Protein AF-A0A2H0KVP8-F1 (afdb_monomer_lite)

Structure (mmCIF, N/CA/C/O backbone):
data_AF-A0A2H0KVP8-F1
#
_entry.id   AF-A0A2H0KVP8-F1
#
loop_
_atom_site.group_PDB
_atom_site.id
_atom_site.type_symbol
_atom_site.label_atom_id
_atom_site.label_alt_id
_atom_site.label_comp_id
_atom_site.label_asym_id
_atom_site.label_entity_id
_atom_site.label_seq_id
_atom_site.pdbx_PDB_ins_code
_atom_site.Cartn_x
_atom_site.Cartn_y
_atom_site.Cartn_z
_atom_site.occupancy
_atom_site.B_iso_or_equiv
_atom_site.auth_seq_id
_atom_site.auth_comp_id
_atom_site.auth_asym_id
_atom_site.auth_atom_id
_atom_site.pdbx_PDB_model_num
ATOM 1 N N . MET A 1 1 ? -20.139 17.157 35.130 1.00 47.53 1 MET A N 1
ATOM 2 C CA . MET A 1 1 ? -18.824 16.486 34.982 1.00 47.53 1 MET A CA 1
ATOM 3 C C . MET A 1 1 ? -18.794 15.700 33.667 1.00 47.53 1 MET A C 1
ATOM 5 O O . MET A 1 1 ? -19.320 14.604 33.640 1.00 47.53 1 MET A O 1
ATOM 9 N N . THR A 1 2 ? -18.209 16.227 32.580 1.00 50.97 2 THR A N 1
ATOM 10 C CA . THR A 1 2 ? -18.076 15.503 31.282 1.00 50.97 2 THR A CA 1
ATOM 11 C C . THR A 1 2 ? -16.787 15.839 30.503 1.00 50.97 2 THR A C 1
ATOM 13 O O . THR A 1 2 ? -16.655 15.505 29.334 1.00 50.97 2 THR A O 1
ATOM 16 N N . LYS A 1 3 ? -15.763 16.440 31.134 1.00 53.47 3 LYS A N 1
ATOM 17 C CA . LYS A 1 3 ? -14.484 16.763 30.456 1.00 53.47 3 LYS A CA 1
ATOM 18 C C . LYS A 1 3 ? -13.523 15.568 30.285 1.00 53.47 3 LYS A C 1
ATOM 20 O O . LYS A 1 3 ? -12.577 15.661 29.512 1.00 53.47 3 LYS A O 1
ATOM 25 N N . LYS A 1 4 ? -13.742 14.444 30.986 1.00 57.00 4 LYS A N 1
ATOM 26 C CA . LYS A 1 4 ? -12.835 13.273 30.952 1.00 57.00 4 LYS A CA 1
ATOM 27 C C . LYS A 1 4 ? -13.056 12.336 29.751 1.00 57.00 4 LYS A C 1
ATOM 29 O O . LYS A 1 4 ? -12.104 11.686 29.338 1.00 57.00 4 LYS A O 1
ATOM 34 N N . GLY A 1 5 ? -14.264 12.278 29.182 1.00 58.56 5 GLY A N 1
ATOM 35 C CA . GLY A 1 5 ? -14.579 11.395 28.046 1.00 58.56 5 GLY A CA 1
ATOM 36 C C . GLY A 1 5 ? -14.000 11.888 26.716 1.00 58.56 5 GLY A C 1
ATOM 37 O O . GLY A 1 5 ? -13.369 11.122 25.997 1.00 58.56 5 GLY A O 1
ATOM 38 N N . GLY A 1 6 ? -14.126 13.190 26.435 1.00 61.91 6 GLY A N 1
ATOM 39 C CA . GLY A 1 6 ? -13.593 13.790 25.204 1.00 61.91 6 GLY A CA 1
ATOM 40 C C . GLY A 1 6 ? -12.065 13.737 25.111 1.00 61.91 6 GLY A C 1
ATOM 41 O O . GLY A 1 6 ? -11.523 13.465 24.047 1.00 61.91 6 GLY A O 1
ATOM 42 N N . ARG A 1 7 ? -11.359 13.907 26.238 1.00 67.81 7 ARG A N 1
ATOM 43 C CA . ARG A 1 7 ? -9.886 13.868 26.279 1.00 67.81 7 ARG A CA 1
ATOM 44 C C . ARG A 1 7 ? -9.330 12.478 25.938 1.00 67.81 7 ARG A C 1
ATOM 46 O O . ARG A 1 7 ? -8.413 12.379 25.134 1.00 67.81 7 ARG A O 1
ATOM 53 N N . LYS A 1 8 ? -9.962 11.416 26.456 1.00 69.94 8 LYS A N 1
ATOM 54 C CA . LYS A 1 8 ? -9.603 10.020 26.148 1.00 69.94 8 LYS A CA 1
ATOM 55 C C . LYS A 1 8 ? -9.875 9.638 24.689 1.00 69.94 8 LYS A C 1
ATOM 57 O O . LYS A 1 8 ? -9.095 8.892 24.110 1.00 69.94 8 LYS A O 1
ATOM 62 N N . MET A 1 9 ? -10.954 10.149 24.087 1.00 69.38 9 MET A N 1
ATOM 63 C CA . MET A 1 9 ? -11.242 9.900 22.667 1.00 69.38 9 MET A CA 1
ATOM 64 C C . MET A 1 9 ? -10.215 10.565 21.743 1.00 69.38 9 MET A C 1
ATOM 66 O O . MET A 1 9 ? -9.756 9.934 20.796 1.00 69.38 9 MET A O 1
ATOM 70 N N . ILE A 1 10 ? -9.804 11.800 22.050 1.00 75.88 10 ILE 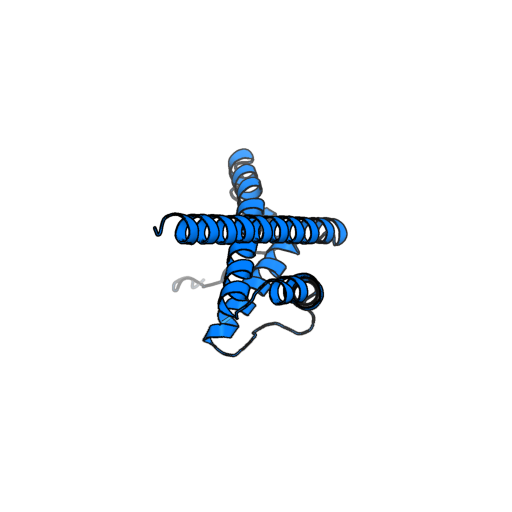A N 1
ATOM 71 C CA . ILE A 1 10 ? -8.767 12.513 21.287 1.00 75.88 10 ILE A CA 1
ATOM 72 C C . ILE A 1 10 ? -7.418 11.789 21.393 1.00 75.88 10 ILE A C 1
ATOM 74 O O . ILE A 1 10 ? -6.730 11.615 20.390 1.00 75.88 10 ILE A O 1
ATOM 78 N N . GLU A 1 11 ? -7.048 11.330 22.591 1.00 79.19 11 GLU A N 1
ATOM 79 C CA . GLU A 1 11 ? -5.812 10.568 22.811 1.00 79.19 11 GLU A CA 1
ATOM 80 C C . GLU A 1 11 ? -5.813 9.231 22.057 1.00 79.19 11 GLU A C 1
ATOM 82 O O . GLU A 1 11 ? -4.822 8.905 21.407 1.00 79.19 11 GLU A O 1
ATOM 87 N N . ALA A 1 12 ? -6.927 8.493 22.065 1.00 78.06 12 ALA A N 1
ATOM 88 C CA . ALA A 1 12 ? -7.055 7.238 21.323 1.00 78.06 12 ALA A CA 1
ATOM 89 C C . ALA A 1 12 ? -6.979 7.442 19.800 1.00 78.06 12 ALA A C 1
ATOM 91 O O . ALA A 1 12 ? -6.315 6.671 19.107 1.00 78.06 12 ALA A O 1
ATOM 92 N N . TRP A 1 13 ? -7.615 8.495 19.278 1.00 79.00 13 TRP A N 1
ATOM 93 C CA . TRP A 1 13 ? -7.554 8.837 17.855 1.00 79.00 13 TRP A CA 1
ATOM 94 C C . TRP A 1 13 ? -6.133 9.221 17.425 1.00 79.00 13 TRP A C 1
ATOM 96 O O . TRP A 1 13 ? -5.615 8.696 16.440 1.00 79.00 13 TRP A O 1
ATOM 106 N N . ARG A 1 14 ? -5.459 10.065 18.216 1.00 83.75 14 ARG A N 1
ATOM 107 C CA . ARG A 1 14 ? -4.077 10.486 17.956 1.00 83.75 14 ARG A CA 1
ATOM 108 C C . ARG A 1 14 ? -3.095 9.320 18.036 1.00 83.75 14 ARG A C 1
ATOM 110 O O . ARG A 1 14 ? -2.200 9.206 17.204 1.00 83.75 14 ARG A O 1
ATOM 117 N N . GLN A 1 15 ? -3.269 8.432 19.012 1.00 87.69 15 GLN A N 1
ATOM 118 C CA . GLN A 1 15 ? -2.451 7.228 19.130 1.00 87.69 15 GLN A CA 1
ATOM 119 C C . GLN A 1 15 ? -2.608 6.337 17.895 1.00 87.69 15 GLN A C 1
ATOM 121 O O . GLN A 1 15 ? -1.622 5.833 17.359 1.00 87.69 15 GLN A O 1
ATOM 126 N N . ARG A 1 16 ? -3.838 6.206 17.393 1.00 85.50 16 ARG A N 1
ATOM 127 C CA . ARG A 1 16 ? -4.122 5.417 16.197 1.00 85.50 16 ARG A CA 1
ATOM 128 C C . ARG A 1 16 ? -3.509 6.011 14.932 1.00 85.50 16 ARG A C 1
ATOM 130 O O . ARG A 1 16 ? -3.002 5.274 14.091 1.00 85.50 16 ARG A O 1
ATOM 137 N N . GLU A 1 17 ? -3.516 7.334 14.808 1.00 88.00 17 GLU A N 1
ATOM 138 C CA . GLU A 1 17 ? -2.812 8.046 13.740 1.00 88.00 17 GLU A CA 1
ATOM 139 C C . GLU A 1 17 ? -1.296 7.800 13.789 1.00 88.00 17 GLU A C 1
ATOM 141 O O . GLU A 1 17 ? -0.686 7.519 12.758 1.00 88.00 17 GLU A O 1
ATOM 146 N N . ILE A 1 18 ? -0.693 7.826 14.981 1.00 91.50 18 ILE A N 1
ATOM 147 C CA . ILE A 1 18 ? 0.733 7.517 15.161 1.00 91.50 18 ILE A CA 1
ATOM 148 C C . ILE A 1 18 ? 1.037 6.076 14.739 1.00 91.50 18 ILE A C 1
ATOM 150 O O . ILE A 1 18 ? 2.008 5.840 14.022 1.00 91.50 18 ILE A O 1
ATOM 154 N N . GLU A 1 19 ? 0.224 5.109 15.166 1.00 91.31 19 GLU A N 1
ATOM 155 C CA . GLU A 1 19 ? 0.381 3.700 14.780 1.00 91.31 19 GLU A CA 1
ATOM 156 C C . GLU A 1 19 ? 0.270 3.508 13.266 1.00 91.31 19 GLU A C 1
ATOM 158 O O . GLU A 1 19 ? 1.086 2.803 12.673 1.00 91.31 19 GLU A O 1
ATOM 163 N N . ARG A 1 20 ? -0.695 4.180 12.628 1.00 91.88 20 ARG A N 1
ATOM 164 C CA . ARG A 1 20 ? -0.855 4.156 11.173 1.00 91.88 20 ARG A CA 1
ATOM 165 C C . ARG A 1 20 ? 0.370 4.719 10.461 1.00 91.88 20 ARG A C 1
ATOM 167 O O . ARG A 1 20 ? 0.844 4.117 9.505 1.00 91.88 20 ARG A O 1
ATOM 174 N N . ASN A 1 21 ? 0.892 5.854 10.921 1.00 90.81 21 ASN A N 1
ATOM 175 C CA . ASN A 1 21 ? 2.072 6.467 10.314 1.00 90.81 21 ASN A CA 1
ATOM 176 C C . ASN A 1 21 ? 3.306 5.568 10.464 1.00 90.81 21 ASN A C 1
ATOM 178 O O . ASN A 1 21 ? 4.039 5.389 9.497 1.00 90.81 21 ASN A O 1
ATOM 182 N N . LYS A 1 22 ? 3.477 4.917 11.622 1.00 93.12 22 LYS A N 1
ATOM 183 C CA . LYS A 1 22 ? 4.535 3.913 11.821 1.00 93.12 22 LYS A CA 1
ATOM 184 C C . LYS A 1 22 ? 4.407 2.738 10.853 1.00 93.12 22 LYS A C 1
ATOM 186 O O . LYS A 1 22 ? 5.410 2.332 10.275 1.00 93.12 22 LYS A O 1
ATOM 191 N N . LEU A 1 23 ? 3.190 2.223 10.657 1.00 92.81 23 LEU A N 1
ATOM 192 C CA . LEU A 1 23 ? 2.933 1.169 9.677 1.00 92.81 23 LEU A CA 1
ATOM 193 C C . LEU A 1 23 ? 3.284 1.635 8.260 1.00 92.81 23 LEU A C 1
ATOM 195 O O . LEU A 1 23 ? 3.983 0.928 7.547 1.00 92.81 23 LEU A O 1
ATOM 199 N N . LEU A 1 24 ? 2.836 2.825 7.855 1.00 90.81 24 LEU A N 1
ATOM 200 C CA . LEU A 1 24 ? 3.143 3.375 6.533 1.00 90.81 24 LEU A CA 1
ATOM 201 C C . LEU A 1 24 ? 4.652 3.516 6.317 1.00 90.81 24 LEU A C 1
ATOM 203 O O . LEU A 1 24 ? 5.147 3.162 5.253 1.00 90.81 24 LEU A O 1
ATOM 207 N N . ASP A 1 25 ? 5.391 3.980 7.320 1.00 90.81 25 ASP A N 1
ATOM 208 C CA . ASP A 1 25 ? 6.843 4.119 7.221 1.00 90.81 25 ASP A CA 1
ATOM 209 C C . ASP A 1 25 ? 7.549 2.750 7.152 1.00 90.81 25 ASP A C 1
ATOM 211 O O . ASP A 1 25 ? 8.520 2.592 6.413 1.00 90.81 25 ASP A O 1
ATOM 215 N N . GLU A 1 26 ? 7.050 1.732 7.860 1.00 91.62 26 GLU A N 1
ATOM 216 C CA . GLU A 1 26 ? 7.538 0.349 7.744 1.00 91.62 26 GLU A CA 1
ATOM 217 C C . GLU A 1 26 ? 7.272 -0.241 6.350 1.00 91.62 26 GLU A C 1
ATOM 219 O O . GLU A 1 26 ? 8.147 -0.888 5.764 1.00 91.62 26 GLU A O 1
ATOM 224 N N . LEU A 1 27 ? 6.079 -0.007 5.802 1.00 89.62 27 LEU A N 1
ATOM 225 C CA . LEU A 1 27 ? 5.699 -0.456 4.464 1.00 89.62 27 LEU A CA 1
ATOM 226 C C . LEU A 1 27 ? 6.551 0.234 3.393 1.00 89.62 27 LEU A C 1
ATOM 228 O O . LEU A 1 27 ? 7.069 -0.448 2.515 1.00 89.62 27 LEU A O 1
ATOM 232 N N . MET A 1 28 ? 6.796 1.542 3.520 1.00 86.62 28 MET A N 1
ATOM 233 C CA . MET A 1 28 ? 7.716 2.283 2.647 1.00 86.62 28 MET A CA 1
ATOM 234 C C . MET A 1 28 ? 9.145 1.732 2.715 1.00 86.62 28 MET A C 1
ATOM 236 O O . MET A 1 28 ? 9.774 1.533 1.684 1.00 86.62 28 MET A O 1
ATOM 240 N N . ARG A 1 29 ? 9.666 1.423 3.910 1.00 85.44 29 ARG A N 1
ATOM 241 C CA . ARG A 1 29 ? 10.993 0.787 4.042 1.00 85.44 29 ARG A CA 1
ATOM 242 C C . ARG A 1 29 ? 11.035 -0.589 3.389 1.00 85.44 29 ARG A C 1
ATOM 244 O O . ARG A 1 29 ? 12.008 -0.915 2.722 1.00 85.44 29 ARG A O 1
ATOM 251 N N . THR A 1 30 ? 9.988 -1.388 3.584 1.00 83.19 30 THR A N 1
ATOM 252 C CA . THR A 1 30 ? 9.868 -2.714 2.961 1.00 83.19 30 THR A CA 1
ATOM 253 C C . THR A 1 30 ? 9.862 -2.590 1.440 1.00 83.19 30 THR A C 1
ATOM 255 O O . THR A 1 30 ? 10.549 -3.353 0.772 1.00 83.19 30 THR A O 1
ATOM 258 N N . PHE A 1 31 ? 9.132 -1.607 0.911 1.00 80.56 31 PHE A N 1
ATOM 259 C CA . PHE A 1 31 ? 9.106 -1.278 -0.509 1.00 80.56 31 PHE A CA 1
ATOM 260 C C . PHE A 1 31 ? 10.514 -0.948 -1.028 1.00 80.56 31 PHE A C 1
ATOM 262 O O . PHE A 1 31 ? 10.987 -1.635 -1.927 1.00 80.56 31 PHE A O 1
ATOM 269 N N . PHE A 1 32 ? 11.223 -0.000 -0.403 1.00 79.38 32 PHE A N 1
ATOM 270 C CA . PHE A 1 32 ? 12.562 0.408 -0.849 1.00 79.38 32 PHE A CA 1
ATOM 271 C C . PHE A 1 32 ? 13.603 -0.713 -0.770 1.00 79.38 32 PHE A C 1
ATOM 273 O O . PHE A 1 32 ? 14.364 -0.900 -1.709 1.00 79.38 32 PHE A O 1
ATOM 280 N N . ILE A 1 33 ? 1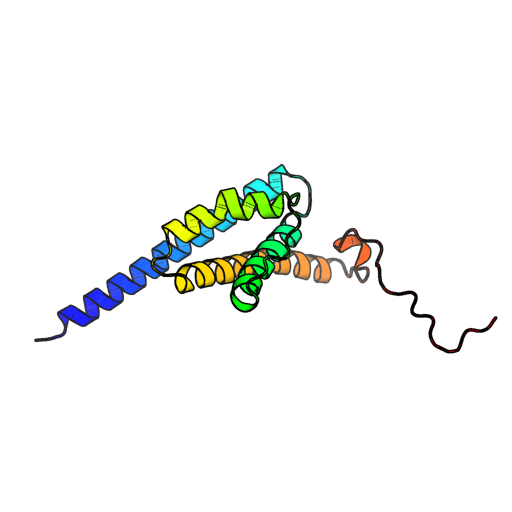3.613 -1.509 0.306 1.00 77.19 33 ILE A N 1
ATOM 281 C CA . ILE A 1 33 ? 14.542 -2.648 0.437 1.00 77.19 33 ILE A CA 1
ATOM 282 C C . ILE A 1 33 ? 14.341 -3.660 -0.697 1.00 77.19 33 ILE A C 1
ATOM 284 O O . ILE A 1 33 ? 15.287 -4.327 -1.111 1.00 77.19 33 ILE A O 1
ATOM 288 N N . LEU A 1 34 ? 13.102 -3.840 -1.150 1.00 68.56 34 LEU A N 1
ATOM 289 C CA . LEU A 1 34 ? 12.785 -4.787 -2.213 1.00 68.56 34 LEU A CA 1
ATOM 290 C C . LEU A 1 34 ? 13.063 -4.193 -3.595 1.00 68.56 34 LEU A C 1
ATOM 292 O O . LEU A 1 34 ? 13.584 -4.900 -4.449 1.00 68.56 34 LEU A O 1
ATOM 296 N N . GLU A 1 35 ? 12.804 -2.900 -3.784 1.00 69.12 35 GLU A N 1
ATOM 297 C CA . GLU A 1 35 ? 13.195 -2.158 -4.986 1.00 69.12 35 GLU A CA 1
ATOM 298 C C . GLU A 1 35 ? 14.720 -2.186 -5.198 1.00 69.12 35 GLU A C 1
ATOM 300 O O . GLU A 1 35 ? 15.180 -2.489 -6.296 1.00 69.12 35 GLU A O 1
ATOM 305 N N . GLU A 1 36 ? 15.509 -1.976 -4.139 1.00 69.69 36 GLU A N 1
ATOM 306 C CA . GLU A 1 36 ? 16.977 -2.042 -4.191 1.00 69.69 36 GLU A CA 1
ATOM 307 C C . GLU A 1 36 ? 17.512 -3.438 -4.549 1.00 69.69 36 GLU A C 1
ATOM 309 O O . GLU A 1 36 ? 18.562 -3.554 -5.176 1.00 69.69 36 GLU A O 1
ATOM 314 N N . LYS A 1 37 ? 16.814 -4.509 -4.152 1.00 68.69 37 LYS A N 1
ATOM 315 C CA . LYS A 1 37 ? 17.264 -5.897 -4.365 1.00 68.69 37 LYS A CA 1
ATOM 316 C C . LYS A 1 37 ? 17.012 -6.429 -5.769 1.00 68.69 37 LYS A C 1
ATOM 318 O O . LYS A 1 37 ? 17.708 -7.345 -6.191 1.00 68.69 37 LYS A O 1
ATOM 323 N N . GLU A 1 38 ? 15.995 -5.918 -6.449 1.00 61.69 38 GLU A N 1
ATOM 324 C CA . GLU A 1 38 ? 15.488 -6.507 -7.693 1.00 61.69 38 GLU A CA 1
ATOM 325 C C . GLU A 1 38 ? 16.033 -5.816 -8.958 1.00 61.69 38 GLU A C 1
ATOM 327 O O . GLU A 1 38 ? 15.668 -6.204 -10.067 1.00 61.69 38 GLU A O 1
ATOM 332 N N . GLU A 1 39 ? 16.902 -4.802 -8.813 1.00 52.09 39 GLU A N 1
ATOM 333 C CA . GLU A 1 39 ? 17.604 -4.050 -9.882 1.00 52.09 39 GLU A CA 1
ATOM 334 C C . GLU A 1 39 ? 16.705 -3.465 -11.004 1.00 52.09 39 GLU A C 1
ATOM 336 O O . GLU A 1 39 ? 17.194 -2.867 -11.965 1.00 52.09 39 GLU A O 1
ATOM 341 N N . ARG A 1 40 ? 15.379 -3.605 -10.903 1.00 51.94 40 ARG A N 1
ATOM 342 C CA . ARG A 1 40 ? 14.376 -3.226 -11.907 1.00 51.94 40 ARG A CA 1
ATOM 343 C C . ARG A 1 40 ? 13.308 -2.325 -11.298 1.00 51.94 40 ARG A C 1
ATOM 345 O O . ARG A 1 40 ? 13.075 -2.341 -10.096 1.00 51.94 40 ARG A O 1
ATOM 352 N N . LEU A 1 41 ? 12.625 -1.586 -12.176 1.00 55.09 41 LEU A N 1
ATOM 353 C CA . LEU A 1 41 ? 11.523 -0.636 -11.945 1.00 55.09 41 LEU A CA 1
ATOM 354 C C . LEU A 1 41 ? 10.259 -1.256 -11.292 1.00 55.09 41 LEU A C 1
ATOM 356 O O . LEU A 1 41 ? 9.141 -1.043 -11.765 1.00 55.09 41 LEU A O 1
ATOM 360 N N . ILE A 1 42 ? 10.398 -2.009 -10.196 1.00 61.81 42 ILE A N 1
ATOM 361 C CA . ILE A 1 42 ? 9.278 -2.579 -9.432 1.00 61.81 42 ILE A CA 1
ATOM 362 C C . ILE A 1 42 ? 8.363 -1.475 -8.905 1.00 61.81 42 ILE A C 1
ATOM 364 O O . ILE A 1 42 ? 7.170 -1.710 -8.753 1.00 61.81 42 ILE A O 1
ATOM 368 N N . GLY A 1 43 ? 8.864 -0.253 -8.697 1.00 66.38 43 GLY A N 1
ATOM 369 C CA . GLY A 1 43 ? 8.058 0.859 -8.200 1.00 66.38 43 GLY A CA 1
ATOM 370 C C . GLY A 1 43 ? 6.768 1.116 -8.980 1.00 66.38 43 GLY A C 1
ATOM 371 O O . GLY A 1 43 ? 5.707 1.269 -8.371 1.00 66.38 43 GLY A O 1
ATOM 372 N N . LEU A 1 44 ? 6.821 1.094 -10.317 1.00 68.94 44 LEU A N 1
ATOM 373 C CA . LEU A 1 44 ? 5.638 1.329 -11.154 1.00 68.94 44 LEU A CA 1
ATOM 374 C C . LEU A 1 44 ? 4.688 0.125 -11.177 1.00 68.94 44 LEU A C 1
ATOM 376 O O . LEU A 1 44 ? 3.486 0.312 -10.988 1.00 68.94 44 LEU A O 1
ATOM 380 N N . GLY A 1 45 ? 5.212 -1.098 -11.322 1.00 74.00 45 GLY A N 1
ATOM 381 C CA . GLY A 1 45 ? 4.399 -2.322 -11.255 1.00 74.00 45 GLY A CA 1
ATOM 382 C C . GLY A 1 45 ? 3.733 -2.497 -9.887 1.00 74.00 45 GLY A C 1
ATOM 383 O O . GLY A 1 45 ? 2.572 -2.880 -9.777 1.00 74.00 45 GLY A O 1
ATOM 384 N N . PHE A 1 46 ? 4.421 -2.103 -8.819 1.00 78.56 46 PHE A N 1
ATOM 385 C CA . PHE A 1 46 ? 3.870 -2.114 -7.473 1.00 78.56 46 PHE A CA 1
ATOM 386 C C . PHE A 1 46 ? 2.746 -1.088 -7.297 1.00 78.56 46 PHE A C 1
ATOM 388 O O . PHE A 1 46 ? 1.706 -1.412 -6.724 1.00 78.56 46 PHE A O 1
ATOM 395 N N . CYS A 1 47 ? 2.902 0.127 -7.834 1.00 82.94 47 CYS A N 1
ATOM 396 C CA . CYS A 1 47 ? 1.820 1.115 -7.851 1.00 82.94 47 CYS A CA 1
ATOM 397 C C . CYS A 1 47 ? 0.596 0.604 -8.623 1.00 82.94 47 CYS A C 1
ATOM 399 O O . CYS A 1 47 ? -0.529 0.757 -8.146 1.00 82.94 47 CYS A O 1
ATOM 401 N N . GLU A 1 48 ? 0.804 -0.042 -9.772 1.00 81.81 48 GLU A N 1
ATOM 402 C CA . GLU A 1 48 ? -0.269 -0.650 -10.565 1.00 81.81 48 GLU A CA 1
ATOM 403 C C . GLU A 1 48 ? -1.041 -1.703 -9.759 1.00 81.81 48 GLU A C 1
ATOM 405 O O . GLU A 1 48 ? -2.272 -1.716 -9.768 1.00 81.81 48 GLU A O 1
ATOM 410 N N . VAL A 1 49 ? -0.340 -2.541 -8.994 1.00 86.44 49 VAL A N 1
ATOM 411 C CA . VAL A 1 49 ? -0.964 -3.536 -8.114 1.00 86.44 49 VAL A CA 1
ATOM 412 C C . VAL A 1 49 ? -1.830 -2.883 -7.036 1.00 86.44 49 VAL A C 1
ATOM 414 O O . VAL A 1 49 ? -2.950 -3.344 -6.79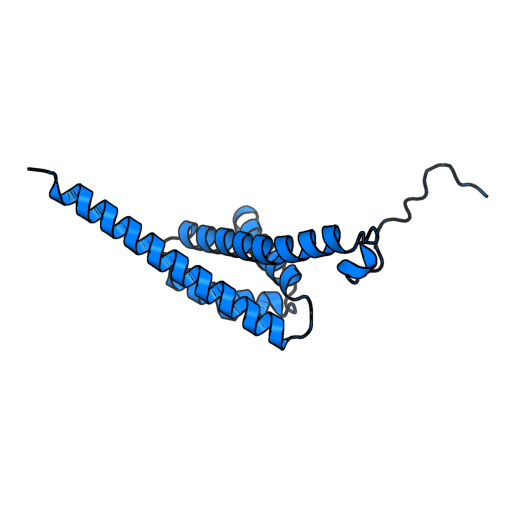9 1.00 86.44 49 VAL A O 1
ATOM 417 N N . LEU A 1 50 ? -1.349 -1.812 -6.393 1.00 89.00 50 LEU A N 1
ATOM 418 C CA . LEU A 1 50 ? -2.132 -1.079 -5.389 1.00 89.00 50 LEU A CA 1
ATOM 419 C C . LEU A 1 50 ? -3.398 -0.469 -6.008 1.00 89.00 50 LEU A C 1
ATOM 421 O O . LEU A 1 50 ? -4.476 -0.579 -5.423 1.00 89.00 50 LEU A O 1
ATOM 425 N N . ILE A 1 51 ? -3.281 0.123 -7.201 1.00 89.06 51 ILE A N 1
ATOM 426 C CA . ILE A 1 51 ? -4.409 0.706 -7.943 1.00 89.06 51 ILE A CA 1
ATOM 427 C C . ILE A 1 51 ? -5.425 -0.380 -8.300 1.00 89.06 51 ILE A C 1
ATOM 429 O O . ILE A 1 51 ? -6.586 -0.278 -7.909 1.00 89.06 51 ILE A O 1
ATOM 433 N N . LYS A 1 52 ? -4.988 -1.468 -8.944 1.00 88.44 52 LYS A N 1
ATOM 434 C CA . LYS A 1 52 ? -5.861 -2.583 -9.338 1.00 88.44 52 LYS A CA 1
ATOM 435 C C . LYS A 1 52 ? -6.538 -3.243 -8.143 1.00 88.44 52 LYS A C 1
ATOM 437 O O . LYS A 1 52 ? -7.684 -3.680 -8.247 1.00 88.44 52 LYS A O 1
ATOM 442 N N . TYR A 1 53 ? -5.866 -3.310 -6.992 1.00 89.69 53 TYR A N 1
ATOM 443 C CA . TYR A 1 53 ? -6.498 -3.775 -5.761 1.00 89.69 53 TYR A CA 1
ATOM 444 C C . TYR A 1 53 ? -7.652 -2.858 -5.338 1.00 89.69 53 TYR A C 1
ATOM 446 O O . TYR A 1 53 ? -8.742 -3.362 -5.061 1.00 89.69 53 TYR A O 1
ATOM 454 N N . LEU A 1 54 ? -7.442 -1.538 -5.317 1.00 88.50 54 LEU A N 1
ATOM 455 C CA . LEU A 1 54 ? -8.481 -0.565 -4.962 1.00 88.50 54 LEU A CA 1
ATOM 456 C C . LEU A 1 54 ? -9.636 -0.567 -5.978 1.00 88.50 54 LEU A C 1
ATOM 458 O O . LEU A 1 54 ? -10.799 -0.576 -5.581 1.00 88.50 54 LEU A O 1
ATOM 462 N N . GLU A 1 55 ? -9.342 -0.647 -7.275 1.00 87.75 55 GLU A N 1
ATOM 463 C CA . GLU A 1 55 ? -10.352 -0.742 -8.340 1.00 87.75 55 GLU A CA 1
ATOM 464 C C . GLU A 1 55 ? -11.186 -2.024 -8.234 1.00 87.75 55 GLU A C 1
ATOM 466 O O . GLU A 1 55 ? -12.410 -1.991 -8.392 1.00 87.75 55 GLU A O 1
ATOM 471 N N . SER A 1 56 ? -10.557 -3.152 -7.881 1.00 86.50 56 SER A N 1
ATOM 472 C CA . SER A 1 56 ? -11.261 -4.429 -7.706 1.00 86.50 56 SER A CA 1
ATOM 473 C C . SER A 1 56 ? -12.325 -4.388 -6.606 1.00 86.50 56 SER A C 1
ATOM 475 O O . SER A 1 56 ? -13.250 -5.197 -6.623 1.00 86.50 56 SER A O 1
ATOM 477 N N . LYS A 1 57 ? -12.247 -3.439 -5.662 1.00 83.12 57 LYS A N 1
ATOM 478 C CA . LYS A 1 57 ? -13.298 -3.237 -4.651 1.00 83.12 57 LYS A CA 1
ATOM 479 C C . LYS A 1 57 ? -14.593 -2.705 -5.249 1.00 83.12 57 LYS A C 1
ATOM 481 O O . LYS A 1 57 ? -15.657 -2.980 -4.707 1.00 83.12 57 LYS A O 1
ATOM 486 N N . GLN A 1 58 ? -14.501 -1.969 -6.353 1.00 78.75 58 GLN A N 1
ATOM 487 C CA . GLN A 1 58 ? -15.654 -1.411 -7.053 1.00 78.75 58 GLN A CA 1
ATOM 488 C C . GLN A 1 58 ? -16.197 -2.390 -8.096 1.00 78.75 58 GLN A C 1
ATOM 490 O O . GLN A 1 58 ? -17.407 -2.512 -8.260 1.00 78.75 58 GLN A O 1
ATOM 495 N N . THR A 1 59 ? -15.306 -3.100 -8.791 1.00 81.44 59 THR A N 1
ATOM 496 C CA . THR A 1 59 ? -15.669 -3.957 -9.932 1.00 81.44 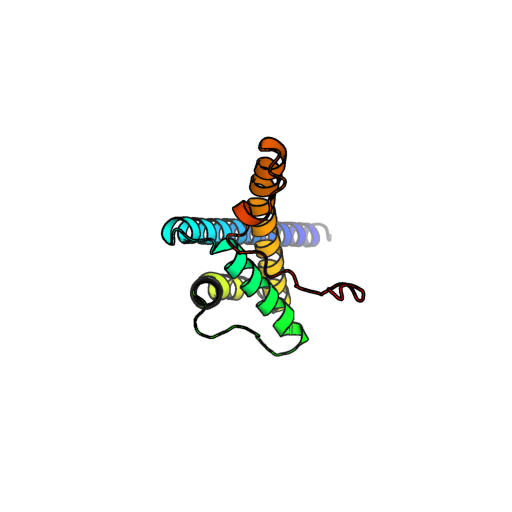59 THR A CA 1
ATOM 497 C C . THR A 1 59 ? -15.820 -5.435 -9.576 1.00 81.44 59 THR A C 1
ATOM 499 O O . THR A 1 59 ? -16.384 -6.198 -10.355 1.00 81.44 59 THR A O 1
ATOM 502 N N . GLY A 1 60 ? -15.296 -5.870 -8.427 1.00 78.19 60 GLY A N 1
ATOM 503 C CA . GLY A 1 60 ? -15.216 -7.278 -8.028 1.00 78.19 60 GLY A CA 1
ATOM 504 C C . GLY A 1 60 ? -14.166 -8.093 -8.794 1.00 78.19 60 GLY A C 1
ATOM 505 O O . GLY A 1 60 ? -14.014 -9.285 -8.527 1.00 78.19 60 GLY A O 1
ATOM 506 N N . VAL A 1 61 ? -13.430 -7.477 -9.726 1.00 77.69 61 VAL A N 1
ATOM 507 C CA . VAL A 1 61 ? -12.467 -8.164 -10.596 1.00 77.69 61 VAL A CA 1
ATOM 508 C C . VAL A 1 61 ? -11.063 -7.628 -10.351 1.00 77.69 61 VAL A C 1
ATOM 510 O O . VAL A 1 61 ? -10.773 -6.457 -10.577 1.00 77.69 61 VAL A O 1
ATOM 513 N N . LEU A 1 62 ? -10.168 -8.510 -9.906 1.00 76.19 62 LEU A N 1
ATOM 514 C CA . LEU A 1 62 ? -8.757 -8.199 -9.713 1.00 76.19 62 LEU A CA 1
ATOM 515 C C . LEU A 1 62 ? -7.999 -8.491 -11.018 1.00 76.19 62 LEU A C 1
ATOM 517 O O . LEU A 1 62 ? -7.624 -9.632 -11.282 1.00 76.19 62 LEU A O 1
ATOM 521 N N . GLY A 1 63 ? -7.816 -7.468 -11.856 1.00 67.25 63 GLY A N 1
ATOM 522 C CA . GLY A 1 63 ? -7.181 -7.552 -13.183 1.00 67.25 63 GLY A CA 1
ATOM 523 C C . GLY A 1 63 ? -5.654 -7.719 -13.162 1.00 67.25 63 GLY A C 1
ATOM 524 O O . GLY A 1 63 ? -4.946 -6.989 -13.857 1.00 67.25 63 GLY A O 1
ATOM 525 N N . LEU A 1 64 ? -5.134 -8.632 -12.337 1.00 69.94 64 LEU A N 1
ATOM 526 C CA . LEU A 1 64 ? -3.701 -8.913 -12.205 1.00 69.94 64 LEU A CA 1
ATOM 527 C C . LEU A 1 64 ? -3.349 -10.277 -12.799 1.00 69.94 64 LEU A C 1
ATOM 529 O O . LEU A 1 64 ? -3.980 -11.290 -12.490 1.00 69.94 64 LEU A O 1
ATOM 533 N N . GLU A 1 65 ? -2.307 -10.318 -13.627 1.00 63.22 65 GLU A N 1
ATOM 534 C CA . GLU A 1 65 ? -1.780 -11.577 -14.141 1.00 63.22 65 GLU A CA 1
ATOM 535 C C . GLU A 1 65 ? -0.993 -12.314 -13.045 1.00 63.22 65 GLU A C 1
ATOM 537 O O . GLU A 1 65 ? -0.190 -11.730 -12.319 1.00 63.22 65 GLU A O 1
ATOM 542 N N . LYS A 1 66 ? -1.198 -13.634 -12.923 1.00 51.53 66 LYS A N 1
ATOM 543 C CA . LYS A 1 66 ? -0.671 -14.490 -11.834 1.00 51.53 66 LYS A CA 1
ATOM 544 C C . LYS A 1 66 ? 0.862 -14.498 -11.655 1.00 51.53 66 LYS A C 1
ATOM 546 O O . LYS A 1 66 ? 1.340 -15.138 -10.719 1.00 51.53 66 LYS A O 1
ATOM 551 N N . ARG A 1 67 ? 1.639 -13.877 -12.548 1.00 56.59 67 ARG A N 1
ATOM 552 C CA . ARG A 1 67 ? 3.113 -13.951 -12.572 1.00 56.59 67 ARG A CA 1
ATOM 553 C C . ARG A 1 67 ? 3.829 -12.651 -12.203 1.00 56.59 67 ARG A C 1
ATOM 555 O O . ARG A 1 67 ? 5.053 -12.644 -12.224 1.00 56.59 67 ARG A O 1
ATOM 562 N N . ASP A 1 68 ? 3.108 -11.597 -11.841 1.00 71.25 68 ASP A N 1
ATOM 563 C CA . ASP A 1 68 ? 3.729 -10.330 -11.455 1.00 71.25 68 ASP A CA 1
ATOM 564 C C . ASP A 1 68 ? 4.394 -10.440 -10.065 1.00 71.25 68 ASP A C 1
ATOM 566 O O . ASP A 1 68 ? 3.728 -10.683 -9.052 1.00 71.25 68 ASP A O 1
ATOM 570 N N . GLU A 1 69 ? 5.722 -10.294 -10.007 1.00 73.62 69 GLU A N 1
ATOM 571 C CA . GLU A 1 69 ? 6.492 -10.263 -8.752 1.00 73.62 69 GLU A CA 1
ATOM 572 C C . GLU A 1 69 ? 6.043 -9.104 -7.847 1.00 73.62 69 GLU A C 1
ATOM 574 O O . GLU A 1 69 ? 5.965 -9.260 -6.626 1.00 73.62 69 GLU A O 1
ATOM 579 N N . SER A 1 70 ? 5.602 -7.986 -8.433 1.00 76.81 70 SER A N 1
ATOM 580 C CA . SER A 1 70 ? 5.021 -6.848 -7.707 1.00 76.81 70 SER A CA 1
ATOM 581 C C . SER A 1 70 ? 3.719 -7.247 -7.008 1.00 76.81 70 SER A C 1
ATOM 583 O O . SER A 1 70 ? 3.458 -6.851 -5.867 1.00 76.81 70 SER A O 1
ATOM 585 N N . ALA A 1 71 ? 2.916 -8.097 -7.657 1.00 81.44 71 ALA A N 1
ATOM 586 C CA . ALA A 1 71 ? 1.693 -8.630 -7.076 1.00 81.44 71 ALA A CA 1
ATOM 587 C C . ALA A 1 71 ? 2.007 -9.574 -5.913 1.00 81.44 71 ALA A C 1
ATOM 589 O O . ALA A 1 71 ? 1.404 -9.451 -4.846 1.00 81.44 71 ALA A O 1
ATOM 590 N N . LYS A 1 72 ? 2.983 -10.478 -6.062 1.00 81.31 72 LYS A N 1
ATOM 591 C CA . LYS A 1 72 ? 3.407 -11.355 -4.956 1.00 81.31 72 LYS A CA 1
ATOM 592 C C . LYS A 1 72 ? 3.899 -10.545 -3.759 1.00 81.31 72 LYS A C 1
ATOM 594 O O . LYS A 1 72 ? 3.518 -10.846 -2.628 1.00 81.31 72 LYS A O 1
ATOM 599 N N . LEU A 1 73 ? 4.690 -9.504 -4.004 1.00 79.00 73 LEU A N 1
ATOM 600 C CA . LEU A 1 73 ? 5.217 -8.609 -2.976 1.00 79.00 73 LEU A CA 1
ATOM 601 C C . LEU A 1 73 ? 4.093 -7.926 -2.191 1.00 79.00 73 LEU A C 1
ATOM 603 O O . LEU A 1 73 ? 4.106 -7.898 -0.956 1.00 79.00 73 LEU A O 1
ATOM 607 N N . PHE A 1 74 ? 3.070 -7.447 -2.896 1.00 86.00 74 PHE A N 1
ATOM 608 C CA . PHE A 1 74 ? 1.910 -6.840 -2.262 1.00 86.00 74 PHE A CA 1
ATOM 609 C C . PHE A 1 74 ? 1.076 -7.867 -1.491 1.00 86.00 74 PHE A C 1
ATOM 611 O O . PHE A 1 74 ? 0.866 -7.700 -0.289 1.00 86.00 74 PHE A O 1
ATOM 618 N N . PHE A 1 75 ? 0.617 -8.935 -2.150 1.00 87.56 75 PHE A N 1
ATOM 619 C CA . PHE A 1 75 ? -0.336 -9.885 -1.569 1.00 87.56 75 PHE A CA 1
ATOM 620 C C . PHE A 1 75 ? 0.258 -10.728 -0.443 1.00 87.56 75 PHE A C 1
ATOM 622 O O . PHE A 1 75 ? -0.445 -11.002 0.530 1.00 87.56 75 PHE A O 1
ATOM 629 N N . ASN A 1 76 ? 1.533 -11.111 -0.549 1.00 85.81 76 ASN A N 1
ATOM 630 C CA . ASN A 1 76 ? 2.185 -11.984 0.428 1.00 85.81 76 ASN A CA 1
ATOM 631 C C . ASN A 1 76 ? 3.000 -11.202 1.466 1.00 85.81 76 ASN A C 1
ATOM 633 O O . ASN A 1 76 ? 3.198 -11.697 2.573 1.00 85.81 76 ASN A O 1
ATOM 637 N N . GLY A 1 77 ? 3.473 -9.998 1.131 1.00 83.25 77 GLY A N 1
ATOM 638 C CA . GLY A 1 77 ? 4.307 -9.184 2.017 1.00 83.25 77 GLY A CA 1
ATOM 639 C C . GLY A 1 77 ? 3.525 -8.113 2.774 1.00 83.25 77 GLY A C 1
ATOM 640 O O . GLY A 1 77 ? 3.478 -8.113 4.005 1.00 83.25 77 GLY A O 1
ATOM 641 N N . MET A 1 78 ? 2.918 -7.173 2.045 1.00 88.88 78 MET A N 1
ATOM 642 C CA . MET A 1 78 ? 2.367 -5.944 2.636 1.00 88.88 78 MET A CA 1
ATOM 643 C C . MET A 1 78 ? 0.900 -6.058 3.047 1.00 88.88 78 MET A C 1
ATOM 645 O O . MET A 1 78 ? 0.532 -5.646 4.148 1.00 88.88 78 MET A O 1
ATOM 649 N N . LEU A 1 79 ? 0.057 -6.647 2.198 1.00 91.06 79 LEU A N 1
ATOM 650 C CA . LEU A 1 79 ? -1.380 -6.757 2.439 1.00 91.06 79 LEU A CA 1
ATOM 651 C C . LEU A 1 79 ? -1.725 -7.471 3.761 1.00 91.06 79 LEU A C 1
ATOM 653 O O . LEU A 1 79 ? -2.628 -6.989 4.449 1.00 91.06 79 LEU A O 1
ATOM 657 N N . PRO A 1 80 ? -1.039 -8.555 4.183 1.00 91.75 80 PRO A N 1
ATOM 658 C CA . PRO A 1 80 ? -1.308 -9.184 5.475 1.00 91.75 80 PRO A CA 1
ATOM 659 C C . PRO A 1 80 ? -1.063 -8.235 6.652 1.00 91.75 80 PRO A C 1
ATOM 661 O O . PRO A 1 80 ? -1.887 -8.168 7.563 1.00 91.75 80 PRO A O 1
ATOM 664 N N . LYS A 1 81 ? 0.016 -7.438 6.606 1.00 90.75 81 LYS A N 1
ATOM 665 C CA . LYS A 1 81 ? 0.311 -6.435 7.640 1.00 90.75 81 LYS A CA 1
ATOM 666 C C . LYS A 1 81 ? -0.778 -5.366 7.690 1.00 90.75 81 LYS A C 1
ATOM 668 O O . LYS A 1 81 ? -1.291 -5.067 8.766 1.00 90.75 81 LYS A O 1
ATOM 673 N N . ILE A 1 82 ? -1.200 -4.861 6.532 1.00 92.12 82 ILE A N 1
ATOM 674 C CA . ILE A 1 82 ? -2.273 -3.862 6.445 1.00 92.12 82 ILE A CA 1
ATOM 675 C C . ILE A 1 82 ? -3.592 -4.420 6.998 1.00 92.12 82 ILE A C 1
ATOM 677 O O . ILE A 1 82 ? -4.245 -3.764 7.808 1.00 92.12 82 ILE A O 1
ATOM 681 N N . LYS A 1 83 ? -3.963 -5.651 6.625 1.00 91.62 83 LYS A N 1
ATOM 682 C CA . LYS A 1 83 ? -5.164 -6.326 7.142 1.00 91.62 83 LYS A CA 1
ATOM 683 C C . LYS A 1 83 ? -5.101 -6.575 8.648 1.00 91.62 83 LYS A C 1
ATOM 685 O O . LYS A 1 83 ? -6.122 -6.457 9.309 1.00 91.62 83 LYS A O 1
ATOM 690 N N . SER A 1 84 ? -3.925 -6.895 9.191 1.00 90.38 84 SER A N 1
ATOM 691 C CA . SER A 1 84 ? -3.741 -7.072 10.640 1.00 90.38 84 SER A CA 1
ATOM 692 C C . SER A 1 84 ? -3.879 -5.762 11.421 1.00 90.38 84 SER A C 1
ATOM 694 O O . SER A 1 84 ? -4.266 -5.770 12.588 1.00 90.38 84 SER A O 1
ATOM 696 N N . PHE A 1 85 ? -3.583 -4.633 10.772 1.00 90.62 85 PHE A N 1
ATOM 697 C CA . PHE A 1 85 ? -3.781 -3.313 11.345 1.00 90.62 85 PHE A CA 1
ATOM 698 C C . PHE A 1 85 ? -5.245 -2.883 11.268 1.00 90.62 85 PHE A C 1
ATOM 700 O O . PHE A 1 85 ? -5.789 -2.454 12.283 1.00 90.62 85 PHE A O 1
ATOM 707 N N . GLY A 1 86 ? -5.872 -2.966 10.092 1.00 85.81 86 GLY A N 1
ATOM 708 C CA . GLY A 1 86 ? -7.218 -2.447 9.850 1.00 85.81 86 GLY A CA 1
ATOM 709 C C . GLY A 1 86 ? -8.296 -3.170 10.660 1.00 85.81 86 GLY A C 1
ATOM 710 O O . GLY A 1 86 ? -8.354 -4.395 10.690 1.00 85.81 86 GLY A O 1
ATOM 711 N N . ARG A 1 87 ? -9.178 -2.405 11.308 1.00 85.88 87 ARG A N 1
ATOM 712 C CA . ARG A 1 87 ? -10.329 -2.950 12.058 1.00 85.88 87 ARG A CA 1
ATOM 713 C C . ARG A 1 87 ? -11.573 -3.135 11.194 1.00 85.88 87 ARG A C 1
ATOM 715 O O . ARG A 1 87 ? -12.497 -3.836 11.595 1.00 85.88 87 ARG A O 1
ATOM 722 N N . ALA A 1 88 ? -11.587 -2.489 10.036 1.00 87.50 88 ALA A N 1
ATOM 723 C CA . ALA A 1 88 ? -12.660 -2.525 9.061 1.00 87.50 88 ALA A CA 1
ATOM 724 C C . ALA A 1 88 ? -12.065 -2.492 7.640 1.00 87.50 88 ALA A C 1
ATOM 726 O O . ALA A 1 88 ? -10.931 -2.018 7.476 1.00 87.50 88 ALA A O 1
ATOM 727 N N . PRO A 1 89 ? -12.788 -2.984 6.618 1.00 86.19 89 PRO A N 1
ATOM 728 C CA . PRO A 1 89 ? -12.330 -2.945 5.228 1.00 86.19 89 PRO A CA 1
ATOM 729 C C . PRO A 1 89 ? -11.901 -1.544 4.767 1.00 86.19 89 PRO A C 1
ATOM 731 O O . PRO A 1 89 ? -10.874 -1.399 4.112 1.00 86.19 89 PRO A O 1
ATOM 734 N N . GLU A 1 90 ? -12.612 -0.505 5.198 1.00 87.06 90 GLU A N 1
ATOM 735 C CA . GLU A 1 90 ? -12.347 0.886 4.831 1.00 87.06 90 GLU A CA 1
ATOM 736 C C . GLU A 1 90 ? -11.011 1.389 5.396 1.00 87.06 90 GLU A C 1
ATOM 738 O O . GLU A 1 90 ? -10.316 2.168 4.747 1.00 87.06 90 GLU A O 1
ATOM 743 N N . GLU A 1 91 ? -10.605 0.928 6.588 1.00 86.88 91 GLU A N 1
ATOM 744 C CA . GLU A 1 91 ? -9.283 1.258 7.140 1.00 86.88 91 GLU A CA 1
ATOM 745 C C . GLU A 1 91 ? -8.160 0.594 6.334 1.00 86.88 91 GLU A C 1
ATOM 747 O O . GLU A 1 91 ? -7.096 1.188 6.159 1.00 86.88 91 GLU A O 1
ATOM 752 N N . VAL A 1 92 ? -8.389 -0.626 5.840 1.00 89.69 92 VAL A N 1
ATOM 753 C CA . VAL A 1 92 ? -7.432 -1.338 4.981 1.00 89.69 92 VAL A CA 1
ATOM 754 C C . VAL A 1 92 ? -7.249 -0.577 3.671 1.00 89.69 92 VAL A C 1
ATOM 756 O O . VAL A 1 92 ? -6.115 -0.296 3.283 1.00 89.69 92 VAL A O 1
ATOM 759 N N . ASP A 1 93 ? -8.351 -0.191 3.033 1.00 90.38 93 ASP A N 1
ATOM 760 C CA . ASP A 1 93 ? -8.331 0.545 1.769 1.00 90.38 93 ASP A CA 1
ATOM 761 C C . ASP A 1 93 ? -7.702 1.939 1.945 1.00 90.38 93 ASP A C 1
ATOM 763 O O . ASP A 1 93 ? -6.882 2.359 1.125 1.00 90.38 93 ASP A O 1
ATOM 767 N N . PHE A 1 94 ? -7.981 2.617 3.064 1.00 91.06 94 PHE A N 1
ATOM 768 C CA . PHE A 1 94 ? -7.349 3.892 3.411 1.00 91.06 94 PHE A CA 1
ATOM 769 C C . PHE A 1 94 ? -5.825 3.777 3.547 1.00 91.06 94 PHE A C 1
ATOM 771 O O . PHE A 1 94 ? -5.090 4.602 3.005 1.00 91.06 94 PHE A O 1
ATOM 778 N N . VAL A 1 95 ? -5.326 2.752 4.247 1.00 92.69 95 VAL A N 1
ATOM 779 C CA . VAL A 1 95 ? -3.877 2.538 4.399 1.00 92.69 95 VAL A CA 1
ATOM 780 C C . VAL A 1 95 ? -3.219 2.233 3.052 1.00 92.69 95 VAL A C 1
ATOM 782 O O . VAL A 1 95 ? -2.121 2.723 2.795 1.00 92.69 95 VAL A O 1
ATOM 785 N N . ILE A 1 96 ? -3.883 1.474 2.178 1.00 92.31 96 ILE A N 1
ATOM 786 C CA . ILE A 1 96 ? -3.388 1.178 0.825 1.00 92.31 96 ILE A CA 1
ATOM 787 C C . ILE A 1 96 ? -3.317 2.453 -0.023 1.00 92.31 96 ILE A C 1
ATOM 789 O O . ILE A 1 96 ? -2.301 2.690 -0.675 1.00 92.31 96 ILE A O 1
ATOM 793 N N . ALA A 1 97 ? -4.345 3.303 0.023 1.00 91.75 97 ALA A N 1
ATOM 794 C CA . ALA A 1 97 ? -4.360 4.577 -0.692 1.00 91.75 97 ALA A CA 1
ATOM 795 C C . ALA A 1 97 ? -3.270 5.544 -0.191 1.00 91.75 97 ALA A C 1
ATOM 797 O O . ALA A 1 97 ? -2.572 6.166 -0.994 1.00 91.75 97 ALA A O 1
ATOM 798 N N . GLU A 1 98 ? -3.071 5.644 1.126 1.00 92.50 98 GLU A N 1
ATOM 799 C CA . GLU A 1 98 ? -2.009 6.475 1.709 1.00 92.50 98 GLU A CA 1
ATOM 800 C C . GLU A 1 98 ? -0.606 5.930 1.404 1.00 92.50 98 GLU A C 1
ATOM 802 O O . GLU A 1 98 ? 0.319 6.712 1.172 1.00 92.50 98 GLU A O 1
ATOM 807 N N . LEU A 1 99 ? -0.440 4.604 1.344 1.00 90.69 99 LEU A N 1
ATOM 808 C CA . LEU A 1 99 ? 0.803 3.982 0.892 1.00 90.69 99 LEU A CA 1
ATOM 809 C C . LEU A 1 99 ? 1.082 4.322 -0.576 1.00 90.69 99 LEU A C 1
ATOM 811 O O . LEU A 1 99 ? 2.168 4.808 -0.880 1.00 90.69 99 LEU A O 1
ATOM 815 N N . LEU A 1 100 ? 0.099 4.140 -1.465 1.00 90.00 100 LEU A N 1
ATOM 816 C CA . LEU A 1 100 ? 0.213 4.498 -2.882 1.00 90.00 100 LEU A CA 1
ATOM 817 C C . LEU A 1 100 ? 0.618 5.967 -3.042 1.00 90.00 100 LEU A C 1
ATOM 819 O O . LEU A 1 100 ? 1.567 6.281 -3.755 1.00 90.00 100 LEU A O 1
ATOM 823 N N . LYS A 1 101 ? -0.050 6.870 -2.323 1.00 87.12 101 LYS A N 1
ATOM 824 C CA . LYS A 1 101 ? 0.268 8.301 -2.328 1.00 87.12 101 LYS A CA 1
ATOM 825 C C . LYS A 1 101 ? 1.697 8.581 -1.860 1.00 87.12 101 LYS A C 1
ATOM 827 O O . LYS A 1 101 ? 2.372 9.419 -2.455 1.00 87.12 101 LYS A O 1
ATOM 832 N N . LYS A 1 102 ? 2.171 7.911 -0.803 1.00 86.81 102 LYS A N 1
ATOM 833 C CA . LYS A 1 102 ? 3.553 8.054 -0.318 1.00 86.81 102 LYS A CA 1
ATOM 834 C C . LYS A 1 102 ? 4.569 7.570 -1.353 1.00 86.81 102 LYS A C 1
ATOM 836 O O . LYS A 1 102 ? 5.514 8.310 -1.606 1.00 86.81 102 LYS A O 1
ATOM 841 N N . ILE A 1 103 ? 4.346 6.408 -1.970 1.00 81.81 103 ILE A N 1
ATOM 842 C CA . ILE A 1 103 ? 5.221 5.857 -3.019 1.00 81.81 103 ILE A CA 1
ATOM 843 C C . ILE A 1 103 ? 5.263 6.793 -4.227 1.00 81.81 103 ILE A C 1
ATOM 845 O O . ILE A 1 103 ? 6.342 7.158 -4.689 1.00 81.81 103 ILE A O 1
ATOM 849 N N . LEU A 1 104 ? 4.099 7.251 -4.697 1.00 79.06 104 LEU A N 1
ATOM 850 C CA . LEU A 1 104 ? 4.020 8.211 -5.794 1.00 79.06 104 LEU A CA 1
ATOM 851 C C . LEU A 1 104 ? 4.755 9.503 -5.444 1.00 79.06 104 LEU A C 1
ATOM 853 O O . LEU A 1 104 ? 5.563 9.956 -6.237 1.00 79.06 104 LEU A O 1
ATOM 857 N N . ASN A 1 105 ? 4.567 10.072 -4.254 1.00 76.06 105 ASN A N 1
ATOM 858 C CA . ASN A 1 105 ? 5.289 11.284 -3.860 1.00 76.06 105 ASN A CA 1
ATOM 859 C C . ASN A 1 105 ? 6.805 11.065 -3.746 1.00 76.06 105 ASN A C 1
ATOM 861 O O . ASN A 1 105 ? 7.573 11.949 -4.128 1.00 76.06 105 ASN A O 1
ATOM 865 N N . SER A 1 106 ? 7.245 9.903 -3.252 1.00 72.31 106 SER A N 1
ATOM 866 C CA . SER A 1 106 ? 8.670 9.584 -3.144 1.00 72.31 106 SER A CA 1
ATOM 867 C C . SER A 1 106 ? 9.324 9.271 -4.484 1.00 72.31 106 SER A C 1
ATOM 869 O O . SER A 1 106 ? 10.510 9.529 -4.624 1.00 72.31 106 SER A O 1
ATOM 871 N N . ALA A 1 107 ? 8.580 8.743 -5.460 1.00 65.44 107 ALA A N 1
ATOM 872 C CA . ALA A 1 107 ? 9.078 8.475 -6.808 1.00 65.44 107 ALA A CA 1
ATOM 873 C C . ALA A 1 107 ? 8.985 9.721 -7.709 1.00 65.44 107 ALA A C 1
ATOM 875 O O . ALA A 1 107 ? 9.929 10.046 -8.425 1.00 65.44 107 ALA A O 1
ATOM 876 N N . LEU A 1 108 ? 7.879 10.470 -7.630 1.00 58.09 108 LEU A N 1
ATOM 877 C CA . LEU A 1 108 ? 7.610 11.655 -8.448 1.00 58.09 108 LEU A CA 1
ATOM 878 C C . LEU A 1 108 ? 8.512 12.838 -8.098 1.00 58.09 108 LEU A C 1
ATOM 880 O O . LEU A 1 108 ? 8.843 13.593 -9.000 1.00 58.09 108 LEU A O 1
ATOM 884 N N . MET A 1 109 ? 8.928 13.040 -6.842 1.00 50.91 109 MET A N 1
ATOM 885 C CA . MET A 1 109 ? 9.806 14.174 -6.510 1.00 50.91 109 MET A CA 1
ATOM 886 C C . MET A 1 109 ? 11.219 14.036 -7.099 1.00 50.91 109 MET A C 1
ATOM 888 O O . MET A 1 109 ? 11.655 14.967 -7.776 1.00 50.91 109 MET A O 1
ATOM 892 N N . PRO A 1 110 ? 11.933 12.909 -6.925 1.00 55.12 110 PRO A N 1
ATOM 893 C CA . PRO A 1 110 ? 13.201 12.663 -7.605 1.00 55.12 110 PRO A CA 1
ATOM 894 C C . PRO A 1 110 ? 13.038 12.611 -9.123 1.00 55.12 110 PRO A C 1
ATOM 896 O O . PRO A 1 110 ? 13.876 13.154 -9.830 1.00 55.12 110 PRO A O 1
ATOM 899 N N . PHE A 1 111 ? 11.938 12.040 -9.625 1.00 52.16 111 PHE A N 1
ATOM 900 C CA . PHE A 1 111 ? 11.649 11.977 -11.056 1.00 52.16 111 PHE A CA 1
ATOM 901 C C . PHE A 1 111 ? 11.418 13.362 -11.682 1.00 52.16 111 PHE A C 1
ATOM 903 O O . PHE A 1 111 ? 12.036 13.707 -12.686 1.00 52.16 111 PHE A O 1
ATOM 910 N N . ASN A 1 112 ? 10.586 14.195 -11.057 1.00 50.84 112 ASN A N 1
ATOM 911 C CA . ASN A 1 112 ? 10.328 15.571 -11.475 1.00 50.84 112 ASN A CA 1
ATOM 912 C C . ASN A 1 112 ? 11.580 16.450 -11.304 1.00 50.84 112 ASN A C 1
ATOM 914 O O . ASN A 1 112 ? 11.875 17.277 -12.162 1.00 50.84 112 ASN A O 1
ATOM 918 N N . SER A 1 113 ? 12.362 16.240 -10.239 1.00 49.75 113 SER A N 1
ATOM 919 C CA . SER A 1 113 ? 13.647 16.919 -10.018 1.00 49.75 113 SER A CA 1
ATOM 920 C C . SER A 1 113 ? 14.695 16.521 -11.063 1.00 49.75 113 SER A C 1
ATOM 922 O O . SER A 1 113 ? 15.392 17.382 -11.592 1.00 49.75 113 SER A O 1
ATOM 924 N N . ALA A 1 114 ? 14.768 15.244 -11.444 1.00 53.50 114 ALA A N 1
ATOM 925 C CA . ALA A 1 114 ? 15.631 14.748 -12.516 1.00 53.50 114 ALA A CA 1
ATOM 926 C C . ALA A 1 114 ? 15.201 15.289 -13.889 1.00 53.50 114 ALA A C 1
ATOM 928 O O . ALA A 1 114 ? 16.036 15.772 -14.646 1.00 53.50 114 ALA A O 1
ATOM 929 N N . LEU A 1 115 ? 13.897 15.295 -14.187 1.00 51.50 115 LEU A N 1
ATOM 930 C CA . LEU A 1 115 ? 13.342 15.893 -15.407 1.00 51.50 115 LEU A CA 1
ATOM 931 C C . LEU A 1 115 ? 13.656 17.389 -15.519 1.00 51.50 115 LEU A C 1
ATOM 933 O O . LEU A 1 115 ? 14.047 17.864 -16.583 1.00 51.50 115 LEU A O 1
ATOM 937 N N . THR A 1 116 ? 13.494 18.119 -14.414 1.00 53.94 116 THR A N 1
ATOM 938 C CA . THR A 1 116 ? 13.715 19.570 -14.358 1.00 53.94 116 THR A CA 1
ATOM 939 C C . THR A 1 116 ? 15.204 19.918 -14.367 1.00 53.94 116 THR A C 1
ATOM 941 O O . THR A 1 116 ? 15.585 20.924 -14.957 1.00 53.94 116 THR A O 1
ATOM 944 N N . SER A 1 117 ? 16.060 19.096 -13.748 1.00 53.19 117 SER A N 1
ATOM 945 C CA . SER A 1 117 ? 17.510 19.336 -13.691 1.00 53.19 117 SER A CA 1
ATOM 946 C C . SER A 1 117 ? 18.262 18.912 -14.952 1.00 53.19 117 SER A C 1
ATOM 948 O O . SER A 1 117 ? 19.322 19.471 -15.219 1.00 53.19 117 SER A O 1
ATOM 950 N N . LEU A 1 118 ? 17.739 17.960 -15.733 1.00 49.81 118 LEU A N 1
ATOM 951 C CA . LEU A 1 118 ? 18.434 17.426 -16.908 1.00 49.81 118 LEU A CA 1
ATOM 952 C C . LEU A 1 118 ? 17.955 17.995 -18.262 1.00 49.81 118 LEU A C 1
ATOM 954 O O . LEU A 1 118 ? 18.484 17.579 -19.287 1.00 49.81 118 LEU A O 1
ATOM 958 N N . GLU A 1 119 ? 16.963 18.898 -18.317 1.00 46.91 119 GLU A N 1
ATOM 959 C CA . GLU A 1 119 ? 16.300 19.314 -19.580 1.00 46.91 119 GLU A CA 1
ATOM 960 C C . GLU A 1 119 ? 15.919 18.116 -20.492 1.00 46.91 119 GLU A C 1
ATOM 962 O O . GLU A 1 119 ? 15.867 18.225 -21.721 1.00 46.91 119 GLU A O 1
ATOM 967 N N . ILE A 1 120 ? 15.652 16.929 -19.926 1.00 47.38 120 ILE A N 1
ATOM 968 C CA . ILE A 1 120 ? 15.406 15.717 -20.722 1.00 47.38 120 ILE A CA 1
ATOM 969 C C . ILE A 1 120 ? 13.988 15.778 -21.286 1.00 47.38 120 ILE A C 1
ATOM 971 O O . ILE A 1 120 ? 13.016 15.338 -20.679 1.00 47.38 120 ILE A O 1
ATOM 975 N N . ARG A 1 121 ? 13.881 16.291 -22.514 1.00 47.75 121 ARG A N 1
ATOM 976 C CA . ARG A 1 121 ? 12.667 16.267 -23.346 1.00 47.75 121 ARG A CA 1
ATOM 977 C C . ARG A 1 121 ? 12.353 14.887 -23.941 1.00 47.75 121 ARG A C 1
ATOM 979 O O . ARG A 1 121 ? 11.507 14.801 -24.826 1.00 47.75 121 ARG A O 1
ATOM 986 N N . ASN A 1 122 ? 13.034 13.816 -23.520 1.00 47.75 122 ASN A N 1
ATOM 987 C CA . ASN A 1 122 ? 12.866 12.489 -24.114 1.00 47.75 122 ASN A CA 1
ATOM 988 C C . ASN A 1 122 ? 12.350 11.447 -23.098 1.00 47.75 122 ASN A C 1
ATOM 990 O O . ASN A 1 122 ? 13.150 10.803 -22.416 1.00 47.75 122 ASN A O 1
ATOM 994 N N . PRO A 1 123 ? 11.022 11.229 -23.038 1.00 47.31 123 PRO A N 1
ATOM 995 C CA . PRO A 1 123 ? 10.382 10.232 -22.176 1.00 47.31 123 PRO A CA 1
ATOM 996 C C . PRO A 1 123 ? 10.892 8.796 -22.378 1.00 47.31 123 PRO A C 1
ATOM 998 O O . PRO A 1 123 ? 10.775 7.977 -21.468 1.00 47.31 123 PRO A O 1
ATOM 1001 N N . LYS A 1 124 ? 11.488 8.474 -23.539 1.00 43.12 124 LYS A N 1
ATOM 1002 C CA . LYS A 1 124 ? 11.990 7.120 -23.834 1.00 43.12 124 LYS A CA 1
ATOM 1003 C C . LYS A 1 124 ? 13.110 6.672 -22.893 1.00 43.12 124 LYS A C 1
ATOM 1005 O O . LYS A 1 124 ? 13.176 5.499 -22.549 1.00 43.12 124 LYS A O 1
ATOM 1010 N N . LEU A 1 125 ? 13.962 7.600 -22.452 1.00 43.31 125 LEU A N 1
ATOM 1011 C CA . LEU A 1 125 ? 15.061 7.298 -21.524 1.00 43.31 125 LEU A CA 1
ATOM 1012 C C . LEU A 1 125 ? 14.574 7.031 -20.096 1.00 43.31 125 LEU A C 1
ATOM 1014 O O . LEU A 1 125 ? 15.286 6.428 -19.303 1.00 43.31 125 LEU A O 1
ATOM 1018 N N . ILE A 1 126 ? 13.363 7.478 -19.778 1.00 45.81 126 ILE A N 1
ATOM 1019 C CA . ILE A 1 126 ? 12.780 7.400 -18.443 1.00 45.81 126 ILE A CA 1
ATOM 1020 C C . ILE A 1 126 ? 11.959 6.130 -18.272 1.00 45.81 126 ILE A C 1
ATOM 1022 O O . ILE A 1 126 ? 12.077 5.440 -17.265 1.00 45.81 126 ILE A O 1
ATOM 1026 N N . PHE A 1 127 ? 11.090 5.845 -19.239 1.00 49.12 127 PHE A N 1
ATOM 1027 C CA . PHE A 1 127 ? 10.101 4.780 -19.095 1.00 49.12 127 PHE A CA 1
ATOM 1028 C C . PHE A 1 127 ? 10.593 3.436 -19.635 1.00 49.12 127 PHE A C 1
ATOM 1030 O O . PHE A 1 127 ? 9.849 2.463 -19.571 1.00 49.12 127 PHE A O 1
ATOM 1037 N N . GLY A 1 128 ? 11.821 3.367 -20.175 1.00 41.50 128 GLY A N 1
ATOM 1038 C CA . GLY A 1 128 ? 12.423 2.123 -20.672 1.00 41.50 128 GLY A CA 1
ATOM 1039 C C . GLY A 1 128 ? 11.583 1.402 -21.731 1.00 41.50 128 GLY A C 1
ATOM 1040 O O . GLY A 1 128 ? 11.780 0.217 -21.977 1.00 41.50 128 GLY A O 1
ATOM 1041 N N . ALA A 1 129 ? 10.631 2.108 -22.336 1.00 42.66 129 ALA A N 1
ATOM 1042 C CA . ALA A 1 129 ? 9.725 1.600 -23.340 1.00 42.66 129 ALA A CA 1
ATOM 1043 C C . ALA A 1 129 ? 10.016 2.349 -24.635 1.00 42.66 129 ALA A C 1
ATOM 1045 O O . ALA A 1 129 ? 9.960 3.585 -24.676 1.00 42.66 129 ALA A O 1
ATOM 1046 N N . ASP A 1 130 ? 10.279 1.610 -25.711 1.00 40.06 130 ASP A N 1
ATOM 1047 C CA . ASP A 1 130 ? 10.009 2.153 -27.031 1.00 40.06 130 ASP A CA 1
ATOM 1048 C C . ASP A 1 130 ? 8.542 2.544 -27.031 1.00 40.06 130 ASP A C 1
ATOM 1050 O O . ASP A 1 130 ? 7.668 1.697 -26.866 1.00 40.06 130 ASP A O 1
ATOM 1054 N N . SER A 1 131 ? 8.290 3.849 -27.098 1.00 40.09 131 SER A N 1
ATOM 1055 C CA . SER A 1 131 ? 6.959 4.430 -27.087 1.00 40.09 131 SER A CA 1
ATOM 1056 C C . SER A 1 131 ? 6.051 3.644 -28.030 1.00 40.09 131 SER A C 1
ATOM 1058 O O . SER A 1 131 ? 6.075 3.862 -29.242 1.00 40.09 131 SER A O 1
ATOM 1060 N N . ALA A 1 132 ? 5.214 2.772 -27.470 1.00 42.97 132 ALA A N 1
ATOM 1061 C CA . ALA A 1 132 ? 4.029 2.248 -28.121 1.00 42.97 132 ALA A CA 1
ATOM 1062 C C . ALA A 1 132 ? 2.991 3.379 -28.184 1.00 42.97 132 ALA A C 1
ATOM 1064 O O . ALA A 1 132 ? 1.896 3.293 -27.646 1.00 42.97 132 ALA A O 1
ATOM 1065 N N . MET A 1 133 ? 3.376 4.490 -28.810 1.00 40.84 133 MET A N 1
ATOM 1066 C CA . MET A 1 133 ? 2.458 5.476 -29.333 1.00 40.84 133 MET A CA 1
ATOM 1067 C C . MET A 1 133 ? 2.374 5.220 -30.829 1.00 40.84 133 MET A C 1
ATOM 1069 O O . MET A 1 133 ? 3.218 5.647 -31.609 1.00 40.84 133 MET A O 1
ATOM 1073 N N . THR A 1 134 ? 1.339 4.455 -31.173 1.00 38.56 134 THR A N 1
ATOM 1074 C CA . THR A 1 134 ? 0.415 4.809 -32.251 1.00 38.56 134 THR A CA 1
ATOM 1075 C C . THR A 1 134 ? 1.079 5.383 -33.499 1.00 38.56 134 THR A C 1
ATOM 1077 O O . THR A 1 134 ? 1.114 6.594 -33.701 1.00 38.56 134 THR A O 1
ATOM 1080 N N . GLN A 1 135 ? 1.428 4.494 -34.431 1.00 36.38 135 GLN A N 1
ATOM 1081 C CA . GLN A 1 135 ? 1.146 4.763 -35.841 1.00 36.38 135 GLN A CA 1
ATOM 1082 C C . GLN A 1 135 ? -0.380 4.878 -36.014 1.00 36.38 135 GLN A C 1
ATOM 1084 O O . GLN A 1 135 ? -1.032 4.002 -36.572 1.00 36.38 135 GLN A O 1
ATOM 1089 N N . GLN A 1 136 ? -0.984 5.951 -35.508 1.00 39.22 136 GLN A N 1
ATOM 1090 C CA . GLN A 1 136 ? -2.151 6.485 -36.185 1.00 39.22 136 GLN A CA 1
ATOM 1091 C C . GLN A 1 136 ? -1.577 7.230 -37.381 1.00 39.22 136 GLN A C 1
ATOM 1093 O O . GLN A 1 136 ? -1.058 8.334 -37.237 1.00 39.22 136 GLN A O 1
ATOM 1098 N N . LYS A 1 137 ? -1.619 6.595 -38.559 1.00 40.66 137 LYS A N 1
ATOM 1099 C CA . LYS A 1 137 ? -1.556 7.355 -39.805 1.00 40.66 137 LYS A CA 1
ATOM 1100 C C . LYS A 1 137 ? -2.596 8.465 -39.682 1.00 40.66 137 LYS A C 1
ATOM 1102 O O . LYS A 1 137 ? -3.775 8.178 -39.456 1.00 40.66 137 LYS A O 1
ATOM 1107 N N . LEU A 1 138 ? -2.157 9.713 -39.790 1.00 51.44 138 LEU A N 1
ATOM 1108 C CA . LEU A 1 138 ? -3.080 10.812 -40.024 1.00 51.44 138 LEU A CA 1
ATOM 1109 C C . LEU A 1 138 ? -3.841 10.484 -41.321 1.00 51.44 138 LEU A C 1
ATOM 1111 O O . LEU A 1 138 ? -3.219 10.009 -42.277 1.00 51.44 138 LEU A O 1
ATOM 1115 N N . PRO A 1 139 ? -5.171 10.662 -41.372 1.00 42.41 139 PRO A N 1
ATOM 1116 C CA . PRO A 1 139 ? -5.914 10.445 -42.602 1.00 42.41 139 PRO A CA 1
ATOM 1117 C C . PRO A 1 139 ? -5.453 11.505 -43.609 1.00 42.41 139 PRO A C 1
ATOM 1119 O O . PRO A 1 139 ? -5.809 12.674 -43.480 1.00 42.41 139 PRO A O 1
ATOM 1122 N N . GLY A 1 140 ? -4.602 11.111 -44.560 1.00 55.25 140 GLY A N 1
ATOM 1123 C CA . GLY A 1 140 ? -4.082 12.021 -45.583 1.00 55.25 140 GLY A CA 1
ATOM 1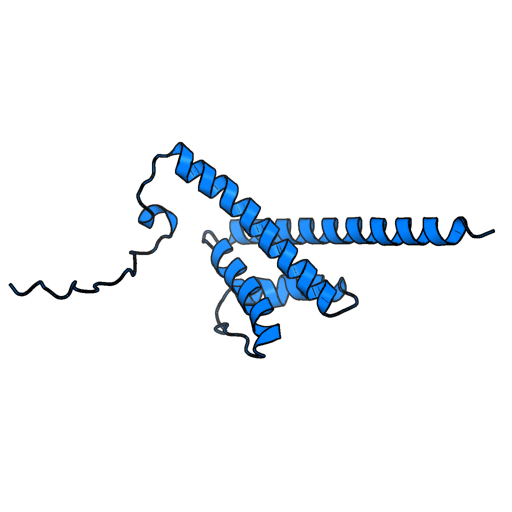124 C C . GLY A 1 140 ? -2.730 11.670 -46.208 1.00 55.25 140 GLY A C 1
ATOM 1125 O O . GLY A 1 140 ? -2.396 12.271 -47.220 1.00 55.25 140 GLY A O 1
ATOM 1126 N N . GLU A 1 141 ? -1.960 10.715 -45.679 1.00 46.53 141 GLU A N 1
ATOM 1127 C CA . GLU A 1 141 ? -0.713 10.286 -46.338 1.00 46.53 141 GLU A CA 1
ATOM 1128 C C . GLU A 1 141 ? -0.959 9.086 -47.266 1.00 46.53 141 GLU A C 1
ATOM 1130 O O . GLU A 1 141 ? -0.831 7.917 -46.881 1.00 46.53 141 GLU A O 1
ATOM 1135 N N . GLU A 1 142 ? -1.351 9.405 -48.500 1.00 51.09 142 GLU A N 1
ATOM 1136 C C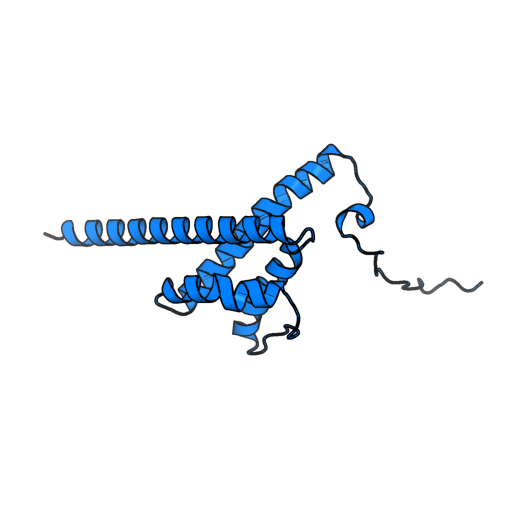A . GLU A 1 142 ? -1.063 8.590 -49.681 1.00 51.09 142 GLU A CA 1
ATOM 1137 C C . GLU A 1 142 ? 0.293 9.029 -50.257 1.00 51.09 142 GLU A C 1
ATOM 1139 O O . GLU A 1 142 ? 0.521 10.228 -50.425 1.00 51.09 142 GLU A O 1
ATOM 1144 N N . GLY A 1 143 ? 1.169 8.070 -50.581 1.00 42.59 143 GLY A N 1
ATOM 1145 C CA . GLY A 1 143 ? 2.415 8.305 -51.324 1.00 42.59 143 GLY A CA 1
ATOM 1146 C C . GLY A 1 143 ? 3.613 7.564 -50.767 1.00 42.59 143 GLY A C 1
ATOM 1147 O O . GLY A 1 143 ? 4.417 8.220 -50.076 1.00 42.59 143 GLY A O 1
#

Organism: NCBI:txid1974817

Radius of gyration: 20.8 Å; chains: 1; bounding box: 37×34×86 Å

Foldseek 3Di:
DPPVPVVVVVVVVVVLVVVLVVLLVVVVVLVVVVCVVPVDDLLVVLLVQLVLVLVCVVVVDRPDDPPDPSNCCCPVPNLVVLVVSDPDPVSSNVSSVVSSVVSCVVVVVVVVVCCVVVVPPDCCVVPVDPPPPDPPPDPPDDD

Secondary structure (DSSP, 8-state):
--HHHHHHHHHHHHHHHHHHHHHHHHHHHHHHHHHHHS-S-HHHHHHHHHHHHHHHHHHS-----TT-HHHHIIIIIIHHHHHHH-SSHHHHHHHHHHHHHHHHHHHHHHHHHHHHHHT---THHHH-S---------TT---

pLDDT: mean 71.42, std 17.74, range [36.38, 93.12]

Sequence (143 aa):
MTKKGGRKMIEAWRQREIERNKLLDELMRTFFILEEKEERLIGLGFCEVLIKYLESKQTGVLGLEKRDESAKLFFNGMLPKIKSFGRAPEEVDFVIAELLKKILNSALMPFNSALTSLEIRNPKLIFGADSAMTQQKLPGEEG